Protein AF-A0A0F8DBU5-F1 (afdb_monomer_lite)

Secondary structure (DSSP, 8-state):
---EE--EEEE---S--S-GGG---EEEEEEEESSTT--SPPBPTTS-B-EEEEEEPPTT--S-EEEE---EETTSHHHHT--TT-EEEEEEEETTEEEEEEEEE-

pLDDT: mean 85.62, std 10.86, range [54.75, 96.69]

Organism: Ceratocystis fimbriata f. sp. platani (NCBI:txid88771)

Sequence (106 aa):
MIRVIKLFTKSHDRRSINDLKQGNWTWVELVILDNKDATSPKKSRKGKELVVTSHSNKANSKNYEWMQGETIDTRCNFPKSLEDGNVIAVRHFKGGQIEETISIGV

Structure (mmCIF, N/CA/C/O backbone):
data_AF-A0A0F8DBU5-F1
#
_entry.id   AF-A0A0F8DBU5-F1
#
loop_
_atom_site.group_PDB
_atom_site.id
_atom_site.type_symbol
_atom_site.label_atom_id
_atom_site.label_alt_id
_atom_site.label_comp_id
_atom_site.label_asym_id
_atom_site.label_entity_id
_atom_site.label_seq_id
_atom_site.pdbx_PDB_ins_code
_atom_site.Cartn_x
_atom_site.Cartn_y
_atom_site.Cartn_z
_atom_site.occupancy
_atom_site.B_iso_or_equiv
_atom_site.auth_seq_id
_atom_site.auth_comp_id
_atom_site.auth_asym_id
_atom_site.auth_atom_id
_atom_site.pdbx_PDB_model_num
ATOM 1 N N . MET A 1 1 ? -2.355 -7.335 17.814 1.00 75.19 1 MET A N 1
ATOM 2 C CA . MET A 1 1 ? -1.907 -5.980 17.408 1.00 75.19 1 MET A CA 1
ATOM 3 C C . MET A 1 1 ? -0.714 -6.084 16.468 1.00 75.19 1 MET A C 1
ATOM 5 O O . MET A 1 1 ? 0.353 -6.520 16.895 1.00 75.19 1 MET A O 1
ATOM 9 N N . ILE A 1 2 ? -0.896 -5.691 15.207 1.00 84.81 2 ILE A N 1
ATOM 10 C CA . ILE A 1 2 ? 0.177 -5.629 14.205 1.00 84.81 2 ILE A CA 1
ATOM 11 C C . ILE A 1 2 ? 1.106 -4.458 14.545 1.00 84.81 2 ILE A C 1
ATOM 13 O O . ILE A 1 2 ? 0.650 -3.351 14.821 1.00 84.81 2 ILE A O 1
ATOM 17 N N . ARG A 1 3 ? 2.420 -4.704 14.566 1.00 88.75 3 ARG A N 1
ATOM 18 C CA . ARG A 1 3 ? 3.425 -3.686 14.935 1.00 88.75 3 ARG A CA 1
ATOM 19 C C . ARG A 1 3 ? 4.196 -3.142 13.742 1.00 88.75 3 ARG A C 1
ATOM 21 O O . ARG A 1 3 ? 4.604 -1.984 13.754 1.00 88.75 3 ARG A O 1
ATOM 28 N N . VAL A 1 4 ? 4.423 -3.993 12.751 1.00 91.94 4 VAL A N 1
ATOM 29 C CA . VAL A 1 4 ? 5.268 -3.707 11.599 1.00 91.94 4 VAL A CA 1
ATOM 30 C C . VAL A 1 4 ? 4.647 -4.358 10.376 1.00 91.94 4 VAL A C 1
ATOM 32 O O . VAL A 1 4 ? 4.197 -5.501 10.451 1.00 91.94 4 VAL A O 1
ATOM 35 N N . ILE A 1 5 ? 4.639 -3.631 9.266 1.00 92.50 5 ILE A N 1
ATOM 36 C CA . ILE A 1 5 ? 4.220 -4.120 7.957 1.00 92.50 5 ILE A CA 1
ATOM 37 C C . ILE A 1 5 ? 5.338 -3.803 6.967 1.00 92.50 5 ILE A C 1
ATOM 39 O O . ILE A 1 5 ? 5.898 -2.707 6.975 1.00 92.50 5 ILE A O 1
ATOM 43 N N . LYS A 1 6 ? 5.663 -4.766 6.107 1.00 94.75 6 LYS A N 1
ATOM 44 C CA . LYS A 1 6 ? 6.582 -4.575 4.988 1.00 94.75 6 LYS A CA 1
ATOM 45 C C . LYS A 1 6 ? 6.040 -5.321 3.782 1.00 94.75 6 LYS A C 1
ATOM 47 O O . LYS A 1 6 ? 5.724 -6.504 3.877 1.00 94.75 6 LYS A O 1
ATOM 52 N N . LEU A 1 7 ? 5.922 -4.615 2.665 1.00 93.94 7 LEU A N 1
ATOM 53 C CA . LEU A 1 7 ? 5.411 -5.177 1.424 1.00 93.94 7 LEU A CA 1
ATOM 54 C C . LEU A 1 7 ? 6.572 -5.632 0.538 1.00 93.94 7 LEU A C 1
ATOM 56 O O . LEU A 1 7 ? 7.537 -4.895 0.341 1.00 93.94 7 LEU A O 1
ATOM 60 N N . PHE A 1 8 ? 6.442 -6.828 -0.023 1.00 93.94 8 PHE A N 1
ATOM 61 C CA . PHE A 1 8 ? 7.283 -7.331 -1.102 1.00 93.94 8 PHE A CA 1
ATOM 62 C C . PHE A 1 8 ? 6.373 -7.576 -2.295 1.00 93.94 8 PHE A C 1
ATOM 64 O O . PHE A 1 8 ? 5.340 -8.234 -2.167 1.00 93.94 8 PHE A O 1
ATOM 71 N N . THR A 1 9 ? 6.701 -7.010 -3.449 1.00 91.94 9 THR A N 1
ATOM 72 C CA . THR A 1 9 ? 5.839 -7.112 -4.630 1.00 91.94 9 THR A CA 1
ATOM 73 C C . THR A 1 9 ? 6.688 -7.174 -5.882 1.00 91.94 9 THR A C 1
ATOM 75 O O . THR A 1 9 ? 7.756 -6.568 -5.954 1.00 91.94 9 THR A O 1
ATOM 78 N N . LYS A 1 10 ? 6.211 -7.940 -6.865 1.00 91.25 10 LYS A N 1
ATOM 79 C CA . LYS A 1 10 ? 6.778 -7.959 -8.205 1.00 91.25 10 LYS A CA 1
ATOM 80 C C . LYS A 1 10 ? 5.973 -7.015 -9.091 1.00 91.25 10 LYS A C 1
ATOM 82 O O . LYS A 1 10 ? 4.830 -7.312 -9.426 1.00 91.25 10 LYS A O 1
ATOM 87 N N . SER A 1 11 ? 6.563 -5.894 -9.474 1.00 87.31 11 SER A N 1
ATOM 88 C CA . SER A 1 11 ? 5.917 -4.848 -10.273 1.00 87.31 11 SER A CA 1
ATOM 89 C C . SER A 1 11 ? 6.900 -4.285 -11.300 1.00 87.31 11 SER A C 1
ATOM 91 O O . SER A 1 11 ? 8.082 -4.626 -11.302 1.00 87.31 11 SER A O 1
ATOM 93 N N . HIS A 1 12 ? 6.414 -3.464 -12.227 1.00 82.62 12 HIS A N 1
ATOM 94 C CA . HIS A 1 12 ? 7.260 -2.774 -13.200 1.00 82.62 12 HIS A CA 1
ATOM 95 C C . HIS A 1 12 ? 6.711 -1.385 -13.496 1.00 82.62 12 HIS A C 1
ATOM 97 O O . HIS A 1 12 ? 5.547 -1.083 -13.213 1.00 82.62 12 HIS A O 1
ATOM 103 N N . ASP A 1 13 ? 7.558 -0.556 -14.093 1.00 75.06 13 ASP A N 1
ATOM 104 C CA . ASP A 1 13 ? 7.127 0.694 -14.691 1.00 75.06 13 ASP A CA 1
ATOM 105 C C . ASP A 1 13 ? 6.568 0.405 -16.094 1.00 75.06 13 ASP A C 1
ATOM 107 O O . ASP A 1 13 ? 7.254 -0.134 -16.965 1.00 75.06 13 ASP A O 1
ATOM 111 N N . ARG A 1 14 ? 5.292 0.737 -16.327 1.00 64.62 14 ARG A N 1
ATOM 112 C CA . ARG A 1 14 ? 4.660 0.572 -17.649 1.00 64.62 14 ARG A CA 1
ATOM 113 C C . ARG A 1 14 ? 5.050 1.678 -18.634 1.00 64.62 14 ARG A C 1
ATOM 115 O O . ARG A 1 14 ? 4.635 1.619 -19.791 1.00 64.62 14 ARG A O 1
ATOM 122 N N . ARG A 1 15 ? 5.809 2.699 -18.218 1.00 61.34 15 ARG A N 1
ATOM 123 C CA . ARG A 1 15 ? 6.149 3.840 -19.073 1.00 61.34 15 ARG A CA 1
ATOM 124 C C . ARG A 1 15 ? 7.585 3.749 -19.595 1.00 61.34 15 ARG A C 1
ATOM 126 O O . ARG A 1 15 ? 8.524 3.457 -18.868 1.00 61.34 15 ARG A O 1
ATOM 133 N N . SER A 1 16 ? 7.766 4.070 -20.878 1.00 54.75 16 SER A N 1
ATOM 134 C CA . SER A 1 16 ? 9.071 4.504 -21.387 1.00 54.75 16 SER A CA 1
ATOM 135 C C . SER A 1 16 ? 9.319 5.903 -20.832 1.00 54.75 16 SER A C 1
ATOM 137 O O . SER A 1 16 ? 8.705 6.869 -21.294 1.00 54.75 16 SER A O 1
ATOM 139 N N . ILE A 1 17 ? 10.137 6.020 -19.787 1.00 56.88 17 ILE A N 1
ATOM 140 C CA . ILE A 1 17 ? 10.592 7.326 -19.312 1.00 56.88 17 ILE A CA 1
ATOM 141 C C . ILE A 1 17 ? 11.564 7.856 -20.372 1.00 56.88 17 ILE A C 1
ATOM 143 O O . ILE A 1 17 ? 12.733 7.489 -20.394 1.00 56.88 17 ILE A O 1
ATOM 147 N N . ASN A 1 18 ? 11.070 8.704 -21.276 1.00 55.78 18 ASN A N 1
ATOM 148 C CA . ASN A 1 18 ? 11.914 9.356 -22.283 1.00 55.78 18 ASN A CA 1
ATOM 149 C C . ASN A 1 18 ? 12.779 10.478 -21.676 1.00 55.78 18 ASN A C 1
ATOM 151 O O . ASN A 1 18 ? 13.721 10.930 -22.318 1.00 55.78 18 ASN A O 1
ATOM 155 N N . ASP A 1 19 ? 12.478 10.916 -20.449 1.00 56.94 19 ASP A N 1
ATOM 156 C CA . ASP A 1 19 ? 13.247 11.927 -19.728 1.00 56.94 19 ASP A CA 1
ATOM 157 C C . ASP A 1 19 ? 13.321 11.592 -18.231 1.00 56.94 19 ASP A C 1
ATOM 159 O O . ASP A 1 19 ? 12.361 11.777 -17.480 1.00 56.94 19 ASP A O 1
ATOM 163 N N . LEU A 1 20 ? 14.480 11.092 -17.793 1.00 57.09 20 LEU A N 1
ATOM 164 C CA . LEU A 1 20 ? 14.754 10.754 -16.392 1.00 57.09 20 LEU A CA 1
ATOM 165 C C . LEU A 1 20 ? 14.617 11.964 -15.453 1.00 57.09 20 LEU A C 1
ATOM 167 O O . LEU A 1 20 ? 14.416 11.774 -14.254 1.00 57.09 20 LEU A O 1
ATOM 171 N N . LYS A 1 21 ? 14.667 13.200 -15.976 1.00 57.16 21 LYS A N 1
ATOM 172 C CA . LYS A 1 21 ? 14.458 14.417 -15.177 1.00 57.16 21 LYS A CA 1
ATOM 173 C C . LYS A 1 21 ? 13.018 14.581 -14.693 1.00 57.16 21 LYS A C 1
ATOM 175 O O . LYS A 1 21 ? 12.797 15.330 -13.749 1.00 57.16 21 LYS A O 1
ATOM 180 N N . GLN A 1 22 ? 12.050 13.876 -15.285 1.00 58.84 22 GLN A N 1
ATOM 181 C CA . GLN A 1 22 ? 10.656 13.916 -14.830 1.00 58.84 22 GLN A CA 1
ATOM 182 C C . GLN A 1 22 ? 10.410 13.045 -13.587 1.00 58.84 22 GLN A C 1
ATOM 184 O O . GLN A 1 22 ? 9.369 13.194 -12.955 1.00 58.84 22 GLN A O 1
ATOM 189 N N . GLY A 1 23 ? 11.362 12.197 -13.180 1.00 62.72 23 GLY A N 1
ATOM 190 C CA . GLY A 1 23 ? 11.227 11.327 -12.009 1.00 62.72 23 GLY A CA 1
ATOM 191 C C . GLY A 1 23 ? 10.359 10.089 -12.260 1.00 62.72 23 GLY A C 1
ATOM 192 O O . GLY A 1 23 ? 9.884 9.853 -13.370 1.00 62.72 23 GLY A O 1
ATOM 193 N N . ASN A 1 24 ? 10.166 9.269 -11.223 1.00 69.06 24 ASN A N 1
ATOM 194 C CA . ASN A 1 24 ? 9.327 8.075 -11.303 1.00 69.06 24 ASN A CA 1
ATOM 195 C C . ASN A 1 24 ? 7.879 8.395 -10.910 1.00 69.06 24 ASN A C 1
ATOM 197 O O . ASN A 1 24 ? 7.633 8.977 -9.860 1.00 69.06 24 ASN A O 1
ATOM 201 N N . TRP A 1 25 ? 6.930 8.023 -11.769 1.00 76.88 25 TRP A N 1
ATOM 202 C CA . TRP A 1 25 ? 5.504 8.352 -11.629 1.00 76.88 25 TRP A CA 1
ATOM 203 C C . TRP A 1 25 ? 4.659 7.125 -11.287 1.00 76.88 25 TRP A C 1
ATOM 205 O O . TRP A 1 25 ? 3.432 7.162 -11.410 1.00 76.88 25 TRP A O 1
ATOM 215 N N . THR A 1 26 ? 5.318 6.026 -10.914 1.00 85.94 26 THR A N 1
ATOM 216 C CA . THR A 1 26 ? 4.656 4.786 -10.531 1.00 85.94 26 THR A CA 1
ATOM 217 C C . THR A 1 26 ? 5.180 4.280 -9.194 1.00 85.94 26 THR A C 1
ATOM 219 O O . THR A 1 26 ? 6.387 4.143 -8.976 1.00 85.94 26 THR A O 1
ATOM 222 N N . TRP A 1 27 ? 4.261 3.992 -8.281 1.00 91.12 27 TRP A N 1
ATOM 223 C CA . TRP A 1 27 ? 4.580 3.518 -6.940 1.00 91.12 27 TRP A CA 1
ATOM 224 C C . TRP A 1 27 ? 3.490 2.589 -6.423 1.00 91.12 27 TRP A C 1
ATOM 226 O O . TRP A 1 27 ? 2.411 2.470 -7.005 1.00 91.12 27 TRP A O 1
ATOM 236 N N . VAL A 1 28 ? 3.806 1.886 -5.344 1.00 93.00 28 VAL A N 1
ATOM 237 C CA . VAL A 1 28 ? 2.886 0.976 -4.670 1.00 93.00 28 VAL A CA 1
ATOM 238 C C . VAL A 1 28 ? 2.566 1.545 -3.297 1.00 93.00 28 VAL A C 1
ATOM 240 O O . VAL A 1 28 ? 3.464 1.998 -2.585 1.00 93.00 28 VAL A O 1
ATOM 243 N N . GLU A 1 29 ? 1.296 1.519 -2.915 1.00 93.94 29 GLU A N 1
ATOM 244 C CA . GLU A 1 29 ? 0.813 2.005 -1.623 1.00 93.94 29 GLU A CA 1
ATOM 245 C C . GLU A 1 29 ? 0.118 0.903 -0.834 1.00 93.94 29 GLU A C 1
ATOM 247 O O . GLU A 1 29 ? -0.493 0.000 -1.406 1.00 93.94 29 GLU A O 1
ATOM 252 N N . LEU A 1 30 ? 0.183 1.015 0.491 1.00 95.00 30 LEU A N 1
ATOM 253 C CA . LEU A 1 30 ? -0.673 0.286 1.414 1.00 95.00 30 LEU A CA 1
ATOM 254 C C . LEU A 1 30 ? -1.790 1.201 1.900 1.00 95.00 30 LEU A C 1
ATOM 256 O O . LEU A 1 30 ? -1.563 2.371 2.209 1.00 95.00 30 LEU A O 1
ATOM 260 N N . VAL A 1 31 ? -2.989 0.643 2.002 1.00 95.69 31 VAL A N 1
ATOM 261 C CA . VAL A 1 31 ? -4.205 1.350 2.391 1.00 95.69 31 VAL A CA 1
ATOM 262 C C . VAL A 1 31 ? -4.977 0.528 3.405 1.00 95.69 31 VAL A C 1
ATOM 264 O O . VAL A 1 31 ? -5.109 -0.680 3.245 1.00 95.69 31 VAL A O 1
ATOM 267 N N . ILE A 1 32 ? -5.513 1.182 4.431 1.00 95.56 32 ILE A N 1
ATOM 268 C CA . ILE A 1 32 ? -6.493 0.562 5.325 1.00 95.56 32 ILE A CA 1
ATOM 269 C C . ILE A 1 32 ? -7.882 0.880 4.789 1.00 95.56 32 ILE A C 1
ATOM 271 O O . ILE A 1 32 ? -8.196 2.042 4.541 1.00 95.56 32 ILE A O 1
ATOM 275 N N . LEU A 1 33 ? -8.707 -0.144 4.622 1.00 96.69 33 LEU A N 1
ATOM 276 C CA . LEU A 1 33 ? -10.128 -0.035 4.315 1.00 96.69 33 LEU A CA 1
ATOM 277 C C . LEU A 1 33 ? -10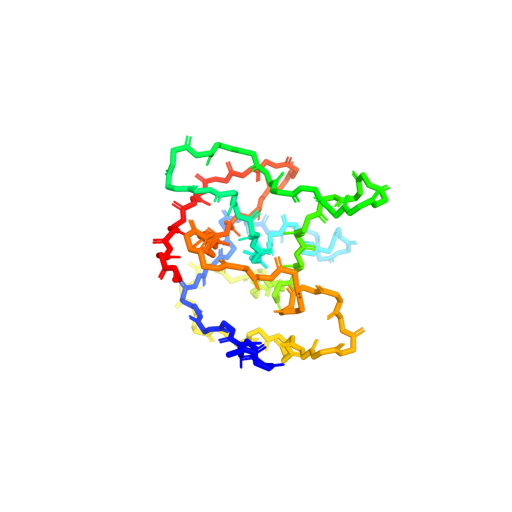.931 -0.442 5.553 1.00 96.69 33 LEU A C 1
ATOM 279 O O . LEU A 1 33 ? -10.488 -1.299 6.322 1.00 96.69 33 LEU A O 1
ATOM 283 N N . ASP A 1 34 ? -12.107 0.158 5.739 1.00 95.06 34 ASP A N 1
ATOM 284 C CA . ASP A 1 34 ? -12.959 -0.145 6.897 1.00 95.06 34 ASP A CA 1
ATOM 285 C C . ASP A 1 34 ? -13.401 -1.613 6.923 1.00 95.06 34 ASP A C 1
ATOM 287 O O . ASP A 1 34 ? -13.459 -2.217 7.990 1.00 95.06 34 ASP A O 1
ATOM 291 N N . ASN A 1 35 ? -13.678 -2.187 5.750 1.00 94.56 35 ASN A N 1
ATOM 292 C CA . ASN A 1 35 ? -14.060 -3.583 5.556 1.00 94.56 35 ASN A CA 1
ATOM 293 C C . ASN A 1 35 ? -13.820 -4.007 4.092 1.00 94.56 35 ASN A C 1
ATOM 295 O O . ASN A 1 35 ? -13.319 -3.228 3.279 1.00 94.56 35 ASN A O 1
ATOM 299 N N . LYS A 1 36 ? -14.187 -5.247 3.751 1.00 92.31 36 LYS A N 1
ATOM 300 C CA . LYS A 1 36 ? -14.017 -5.835 2.409 1.00 92.31 36 LYS A CA 1
ATOM 301 C C . LYS A 1 36 ? -14.814 -5.150 1.292 1.00 92.31 36 LYS A C 1
ATOM 303 O O . LYS A 1 36 ? -14.423 -5.267 0.137 1.00 92.31 36 LYS A O 1
ATOM 308 N N . ASP A 1 37 ? -15.904 -4.467 1.633 1.00 92.94 37 ASP A N 1
ATOM 309 C CA . ASP A 1 37 ? -16.813 -3.839 0.671 1.00 92.94 37 ASP A CA 1
ATOM 310 C C . ASP A 1 37 ? -16.462 -2.352 0.453 1.00 92.94 37 ASP A C 1
ATOM 312 O O . ASP A 1 37 ? -16.981 -1.703 -0.455 1.00 92.94 37 ASP A O 1
ATOM 316 N N . ALA A 1 38 ? -15.560 -1.795 1.268 1.00 93.88 38 ALA A N 1
ATOM 317 C CA . ALA A 1 38 ? -15.132 -0.408 1.169 1.00 93.88 38 ALA A CA 1
ATOM 318 C C . ALA A 1 38 ? -14.248 -0.167 -0.066 1.00 93.88 38 ALA A C 1
ATOM 320 O O . ALA A 1 38 ? -13.226 -0.818 -0.276 1.00 93.88 38 ALA A O 1
ATOM 321 N N . THR A 1 39 ? -14.600 0.848 -0.855 1.00 89.62 39 THR A N 1
ATOM 322 C CA . THR A 1 39 ? -13.862 1.251 -2.066 1.00 89.62 39 THR A CA 1
ATOM 323 C C . THR A 1 39 ? -12.920 2.434 -1.837 1.00 89.62 39 THR A C 1
ATOM 325 O O . THR A 1 39 ? -12.143 2.800 -2.719 1.00 89.62 39 THR A O 1
ATOM 328 N N . SER A 1 40 ? -12.973 3.057 -0.659 1.00 93.06 40 SER A N 1
ATOM 329 C CA . SER A 1 40 ? -12.199 4.254 -0.314 1.00 93.06 40 SER A CA 1
ATOM 330 C C . SER A 1 40 ? -11.383 4.033 0.961 1.00 93.06 40 SER A C 1
ATOM 332 O O . SER A 1 40 ? -11.789 3.237 1.807 1.00 93.06 40 SER A O 1
ATOM 334 N N . PRO A 1 41 ? -10.227 4.710 1.115 1.00 95.50 41 PRO A N 1
ATOM 335 C CA . PRO A 1 41 ? -9.419 4.592 2.324 1.00 95.50 41 PRO A CA 1
ATOM 336 C C . PRO A 1 41 ? -10.203 4.941 3.590 1.00 95.50 41 PRO A C 1
ATOM 338 O O . PRO A 1 41 ? -10.900 5.959 3.640 1.00 95.50 41 PRO A O 1
ATOM 341 N N . LYS A 1 42 ? -9.989 4.159 4.649 1.00 95.25 42 LYS A N 1
ATOM 342 C CA . LYS A 1 42 ? -10.368 4.524 6.013 1.00 95.25 42 LYS A CA 1
ATOM 343 C C . LYS A 1 42 ? -9.687 5.840 6.373 1.00 95.25 42 LYS A C 1
ATOM 345 O O . LYS A 1 42 ? -8.509 6.063 6.075 1.00 95.25 42 LYS A O 1
ATOM 350 N N . LYS A 1 43 ? -10.418 6.717 7.053 1.00 94.94 43 LYS A N 1
ATOM 351 C CA . LYS A 1 43 ? -9.884 7.986 7.554 1.00 94.94 43 LYS A CA 1
ATOM 352 C C . LYS A 1 43 ? -9.511 7.853 9.024 1.00 94.94 43 LYS A C 1
ATOM 354 O O . LYS A 1 43 ? -10.235 7.282 9.830 1.00 94.94 43 LYS A O 1
ATOM 359 N N . SER A 1 44 ? -8.374 8.428 9.388 1.00 90.75 44 SER A N 1
ATOM 360 C CA . SER A 1 44 ? -8.002 8.648 10.784 1.00 90.75 44 SER A CA 1
ATOM 361 C C . SER A 1 44 ? -8.991 9.594 11.473 1.00 90.75 44 SER A C 1
ATOM 363 O O . SER A 1 44 ? -9.706 10.355 10.820 1.00 90.75 44 SER A O 1
ATOM 365 N N . ARG A 1 45 ? -8.945 9.663 12.810 1.00 87.06 45 ARG A N 1
ATOM 366 C CA . ARG A 1 45 ? -9.750 10.615 13.606 1.00 87.06 45 ARG A CA 1
ATOM 367 C C . ARG A 1 45 ? -9.578 12.087 13.197 1.00 87.06 45 ARG A C 1
ATOM 369 O O . ARG A 1 45 ? -10.438 12.901 13.492 1.00 87.06 45 ARG A O 1
ATOM 376 N N . LYS A 1 46 ? -8.471 12.436 12.529 1.00 88.31 46 LYS A N 1
ATOM 377 C CA . LYS A 1 46 ? -8.197 13.790 12.008 1.00 88.31 46 LYS A CA 1
ATOM 378 C C . LYS A 1 46 ? -8.637 13.974 10.547 1.00 88.31 46 LYS A C 1
ATOM 380 O O . LYS A 1 46 ? -8.214 14.928 9.906 1.00 88.31 46 LYS A O 1
ATOM 385 N N . GLY A 1 47 ? -9.394 13.030 9.987 1.00 91.25 47 GLY A N 1
ATOM 386 C CA . GLY A 1 47 ? -9.887 13.063 8.608 1.00 91.25 47 GLY A CA 1
ATOM 387 C C . GLY A 1 47 ? -8.859 12.700 7.530 1.00 91.25 47 GLY A C 1
ATOM 388 O O . GLY A 1 47 ? -9.222 12.638 6.360 1.00 91.25 47 GLY A O 1
ATOM 389 N N . LYS A 1 48 ? -7.594 12.434 7.891 1.00 91.81 48 LYS A N 1
ATOM 390 C CA . LYS A 1 48 ? -6.558 12.013 6.931 1.00 91.81 48 LYS A CA 1
ATOM 391 C C . LYS A 1 48 ? -6.742 10.556 6.541 1.00 91.81 48 LYS A C 1
ATOM 393 O O . LYS A 1 48 ? -6.907 9.728 7.436 1.00 91.81 48 LYS A O 1
ATOM 398 N N . GLU A 1 49 ? -6.654 10.258 5.253 1.00 94.88 49 GLU A N 1
ATOM 399 C CA . GLU A 1 49 ? -6.688 8.891 4.735 1.00 94.88 49 GLU A CA 1
ATOM 400 C C . GLU A 1 49 ? -5.520 8.059 5.274 1.00 94.88 49 GLU A C 1
ATOM 402 O O . GLU A 1 49 ? -4.393 8.541 5.412 1.00 94.88 49 GLU A O 1
ATOM 407 N N . LEU A 1 50 ? -5.803 6.804 5.610 1.00 94.56 50 LEU A N 1
ATOM 408 C CA . LEU A 1 50 ? -4.818 5.840 6.083 1.00 94.56 50 LEU A CA 1
ATOM 409 C C . LEU A 1 50 ? -4.181 5.146 4.883 1.00 94.56 50 LEU A C 1
ATOM 411 O O . LEU A 1 50 ? -4.475 3.993 4.572 1.00 94.56 50 LEU A O 1
ATOM 415 N N . VAL A 1 51 ? -3.327 5.906 4.207 1.00 94.25 51 VAL A N 1
ATOM 416 C CA . VAL A 1 51 ? -2.574 5.516 3.017 1.00 94.25 51 VAL A CA 1
ATOM 417 C C . VAL A 1 51 ? -1.097 5.772 3.286 1.00 94.25 51 VAL A C 1
ATOM 419 O O . VAL A 1 51 ? -0.735 6.781 3.895 1.00 94.25 51 VAL A O 1
ATOM 422 N N . VAL A 1 52 ? -0.236 4.856 2.858 1.00 94.00 52 VAL A N 1
ATOM 423 C CA . VAL A 1 52 ? 1.215 5.018 2.950 1.00 94.00 52 VAL A CA 1
ATOM 424 C C . VAL A 1 52 ? 1.889 4.451 1.710 1.00 94.00 52 VAL A C 1
ATOM 426 O O . VAL A 1 52 ? 1.611 3.329 1.286 1.00 94.00 52 VAL A O 1
ATOM 429 N N . THR A 1 53 ? 2.801 5.224 1.130 1.00 93.38 53 THR A N 1
ATOM 430 C CA . THR A 1 53 ? 3.641 4.754 0.031 1.00 93.38 53 THR A CA 1
ATOM 431 C C . THR A 1 53 ? 4.601 3.686 0.542 1.00 93.38 53 THR A C 1
ATOM 433 O O . THR A 1 53 ? 5.334 3.904 1.500 1.00 93.38 53 THR A O 1
ATOM 436 N N . SER A 1 54 ? 4.590 2.518 -0.095 1.00 93.94 54 SER A N 1
ATOM 437 C CA . SER A 1 54 ? 5.487 1.414 0.231 1.00 93.94 54 SER A CA 1
ATOM 438 C C . SER A 1 54 ? 6.852 1.603 -0.423 1.00 93.94 54 SER A C 1
ATOM 440 O O . SER A 1 54 ? 7.876 1.545 0.251 1.00 93.94 54 SER A O 1
ATOM 442 N N . HIS A 1 55 ? 6.859 1.790 -1.741 1.00 92.81 55 HIS A N 1
ATOM 443 C CA . HIS A 1 55 ? 8.046 2.057 -2.546 1.00 92.81 55 HIS A CA 1
ATOM 444 C C . HIS A 1 55 ? 7.629 2.556 -3.930 1.00 92.81 55 HIS A C 1
ATOM 446 O O . HIS A 1 55 ? 6.530 2.272 -4.410 1.00 92.81 55 HIS A O 1
ATOM 452 N N . SER A 1 56 ? 8.533 3.272 -4.593 1.00 90.94 56 SER A N 1
ATOM 453 C CA . SER A 1 56 ? 8.427 3.515 -6.033 1.00 90.94 56 SER A CA 1
ATOM 454 C C . SER A 1 56 ? 8.839 2.265 -6.805 1.00 90.94 56 SER A C 1
ATOM 456 O O . SER A 1 56 ? 9.705 1.516 -6.347 1.00 90.94 56 SER A O 1
ATOM 458 N N . ASN A 1 57 ? 8.269 2.051 -7.994 1.00 87.75 57 ASN A N 1
ATOM 459 C CA . ASN A 1 57 ? 8.792 1.014 -8.885 1.00 87.75 57 ASN A CA 1
ATOM 460 C C . ASN A 1 57 ? 10.231 1.352 -9.296 1.00 87.75 57 ASN A C 1
ATOM 462 O O . ASN A 1 57 ? 10.754 2.433 -9.015 1.00 87.75 57 ASN A O 1
ATOM 466 N N . LYS A 1 58 ? 10.900 0.446 -9.998 1.00 85.25 58 LYS A N 1
ATOM 467 C CA . LYS A 1 58 ? 12.175 0.794 -10.615 1.00 85.25 58 LYS A CA 1
ATOM 468 C C . LYS A 1 58 ? 11.928 1.632 -11.866 1.00 85.25 58 LYS A C 1
ATOM 470 O O . LYS A 1 58 ? 11.265 1.179 -12.795 1.00 85.25 58 LYS A O 1
ATOM 475 N N . ALA A 1 59 ? 12.467 2.846 -11.878 1.00 80.62 59 ALA A N 1
ATOM 476 C CA . ALA A 1 59 ? 12.353 3.743 -13.019 1.00 80.62 59 ALA A CA 1
ATOM 477 C C . ALA A 1 59 ? 13.018 3.136 -14.264 1.00 80.62 59 ALA A C 1
ATOM 479 O O . ALA A 1 59 ? 14.079 2.515 -14.164 1.00 80.62 59 ALA A O 1
ATOM 480 N N . ASN A 1 60 ? 12.413 3.360 -15.434 1.00 75.44 60 ASN A N 1
ATOM 481 C CA . ASN A 1 60 ? 12.964 2.965 -16.735 1.00 75.44 60 ASN A CA 1
ATOM 482 C C . ASN A 1 60 ? 13.239 1.451 -16.874 1.00 75.44 60 ASN A C 1
ATOM 484 O O . ASN A 1 60 ? 14.118 1.033 -17.629 1.00 75.44 60 ASN A O 1
ATOM 488 N N . SER A 1 61 ? 12.493 0.615 -16.146 1.00 77.50 61 SER A N 1
ATOM 489 C CA . SER A 1 61 ? 12.516 -0.838 -16.316 1.00 77.50 61 SER A CA 1
ATOM 490 C C . SER A 1 61 ? 11.163 -1.323 -16.813 1.00 77.50 61 SER A C 1
ATOM 492 O O . SER A 1 61 ? 10.145 -1.145 -16.149 1.00 77.50 61 SER A O 1
ATOM 494 N N . LYS A 1 62 ? 11.171 -1.986 -17.973 1.00 78.44 62 LYS A N 1
ATOM 495 C CA . LYS A 1 62 ? 9.998 -2.693 -18.514 1.00 78.44 62 LYS A CA 1
ATOM 496 C C . LYS A 1 62 ? 9.824 -4.084 -17.900 1.00 78.44 62 LYS A C 1
ATOM 498 O O . LYS A 1 62 ? 8.844 -4.765 -18.187 1.00 78.44 62 LYS A O 1
ATOM 503 N N . ASN A 1 63 ? 10.788 -4.523 -17.094 1.00 84.38 63 ASN A N 1
ATOM 504 C CA . ASN A 1 63 ? 10.782 -5.848 -16.506 1.00 84.38 63 ASN A CA 1
ATOM 505 C C . ASN A 1 63 ? 10.045 -5.822 -15.174 1.00 84.38 63 ASN A C 1
ATOM 507 O O . ASN A 1 63 ? 10.232 -4.920 -14.361 1.00 84.38 63 ASN A O 1
ATOM 511 N N . TYR A 1 64 ? 9.250 -6.861 -14.935 1.00 87.00 64 TYR A N 1
ATOM 512 C CA . TYR A 1 64 ? 8.710 -7.141 -13.613 1.00 87.00 64 TYR A CA 1
ATOM 513 C C . TYR A 1 64 ? 9.846 -7.530 -12.670 1.00 87.00 64 TYR A C 1
ATOM 515 O O . TYR A 1 64 ? 10.450 -8.594 -12.823 1.00 87.00 64 TYR A O 1
ATOM 523 N N . GLU A 1 65 ? 10.097 -6.688 -11.677 1.00 88.44 65 GLU A N 1
ATOM 524 C CA . GLU A 1 65 ? 11.166 -6.853 -10.700 1.00 88.44 65 GLU A CA 1
ATOM 525 C C . GLU A 1 65 ? 10.585 -6.964 -9.292 1.00 88.44 65 GLU A C 1
ATOM 527 O O . GLU A 1 65 ? 9.583 -6.332 -8.961 1.00 88.44 65 GLU A O 1
ATOM 532 N N . TRP A 1 66 ? 11.210 -7.804 -8.466 1.00 92.75 66 TRP A N 1
ATOM 533 C CA . TRP A 1 66 ? 10.881 -7.875 -7.050 1.00 92.75 66 TRP A CA 1
ATOM 534 C C . TRP A 1 66 ? 11.458 -6.663 -6.340 1.00 92.75 66 TRP A C 1
ATOM 536 O O . TRP A 1 66 ? 12.669 -6.449 -6.338 1.00 92.75 66 TRP A O 1
ATOM 546 N N . MET A 1 67 ? 10.575 -5.904 -5.710 1.00 92.19 67 MET A N 1
ATOM 547 C CA . MET A 1 67 ? 10.920 -4.737 -4.923 1.00 92.19 67 MET A CA 1
ATOM 548 C C . MET A 1 67 ? 10.436 -4.939 -3.491 1.00 92.19 67 MET A C 1
ATOM 550 O O . MET A 1 67 ? 9.441 -5.621 -3.224 1.00 92.19 67 MET A O 1
ATOM 554 N N . GLN A 1 68 ? 11.178 -4.346 -2.563 1.00 93.25 68 GLN A N 1
ATOM 555 C CA . GLN A 1 68 ? 10.822 -4.317 -1.154 1.00 93.25 68 GLN A CA 1
ATOM 556 C C . GLN A 1 68 ? 10.462 -2.891 -0.752 1.00 93.25 68 GLN A C 1
ATOM 558 O O . GLN A 1 68 ? 11.196 -1.948 -1.047 1.00 93.25 68 GLN A O 1
ATOM 563 N N . GLY A 1 69 ? 9.335 -2.761 -0.064 1.00 91.06 69 GLY A N 1
ATOM 564 C CA . GLY A 1 69 ? 8.899 -1.518 0.543 1.00 91.06 69 GLY A CA 1
ATOM 565 C C . GLY A 1 69 ? 9.732 -1.112 1.745 1.00 91.06 69 GLY A C 1
ATOM 566 O O . GLY A 1 69 ? 10.465 -1.920 2.322 1.00 91.06 69 GLY A O 1
ATOM 567 N N . GLU A 1 70 ? 9.545 0.127 2.176 1.00 91.00 70 GLU A N 1
ATOM 568 C CA . GLU A 1 70 ? 9.999 0.556 3.491 1.00 91.00 70 GLU A CA 1
ATOM 569 C C . GLU A 1 70 ? 9.285 -0.215 4.610 1.00 91.00 70 GLU A C 1
ATOM 571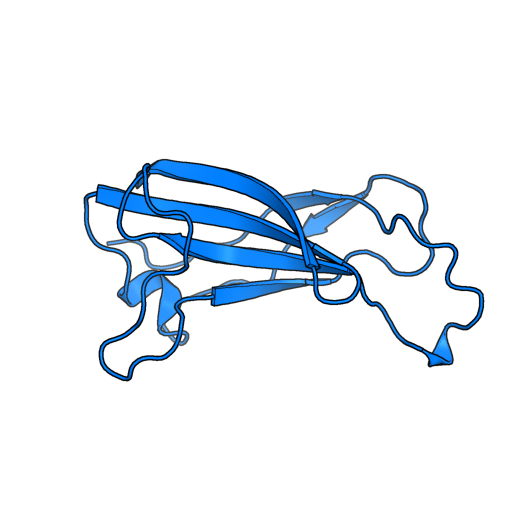 O O . GLU A 1 70 ? 8.170 -0.729 4.460 1.00 91.00 70 GLU A O 1
ATOM 576 N N . THR A 1 71 ? 9.956 -0.309 5.756 1.00 93.19 71 THR A N 1
ATOM 577 C CA . THR A 1 71 ? 9.376 -0.888 6.966 1.00 93.19 71 THR A CA 1
ATOM 578 C C . THR A 1 71 ? 8.422 0.125 7.591 1.00 93.19 71 THR A C 1
ATOM 580 O O . THR A 1 71 ? 8.859 1.127 8.154 1.00 93.19 71 THR A O 1
ATOM 583 N N . ILE A 1 72 ? 7.122 -0.156 7.537 1.00 91.50 72 ILE A N 1
ATOM 584 C CA . ILE A 1 72 ? 6.090 0.688 8.137 1.00 91.50 72 ILE A CA 1
ATOM 585 C C . ILE A 1 72 ? 5.842 0.185 9.550 1.00 91.50 72 ILE A C 1
ATOM 587 O O . ILE A 1 72 ? 5.231 -0.864 9.764 1.00 91.50 72 ILE A O 1
ATOM 591 N N . ASP A 1 73 ? 6.344 0.932 10.524 1.00 90.25 73 ASP A N 1
ATOM 592 C CA . ASP A 1 73 ? 6.211 0.602 11.935 1.00 90.25 73 ASP A CA 1
ATOM 593 C C . ASP A 1 73 ? 5.285 1.579 12.674 1.00 90.25 73 ASP A C 1
ATOM 595 O O . ASP A 1 73 ? 4.708 2.508 12.110 1.00 90.25 73 ASP A O 1
ATOM 599 N N . THR A 1 74 ? 5.135 1.347 13.974 1.00 82.88 74 THR A N 1
ATOM 600 C CA . THR A 1 74 ? 4.304 2.146 14.885 1.00 82.88 74 THR A CA 1
ATOM 601 C C . THR A 1 74 ? 4.650 3.640 14.989 1.00 82.88 74 THR A C 1
ATOM 603 O O . THR A 1 74 ? 3.871 4.389 15.590 1.00 82.88 74 THR A O 1
ATOM 606 N N . ARG A 1 75 ? 5.790 4.101 14.457 1.00 81.56 75 ARG A N 1
ATOM 607 C CA . ARG A 1 75 ? 6.112 5.534 14.331 1.00 81.56 75 ARG A CA 1
ATOM 608 C C . ARG A 1 75 ? 5.212 6.202 13.295 1.00 81.56 75 ARG A C 1
ATOM 610 O O . ARG A 1 75 ? 4.844 7.361 13.464 1.00 81.56 75 ARG A O 1
ATOM 617 N N . CYS A 1 76 ? 4.783 5.449 12.286 1.00 76.56 76 CYS A N 1
ATOM 618 C CA . CYS A 1 76 ? 3.703 5.825 11.391 1.00 76.56 76 CYS A CA 1
ATOM 619 C C . CYS A 1 76 ? 2.363 5.408 12.020 1.00 76.56 76 CYS A C 1
ATOM 621 O O . CYS A 1 76 ? 2.223 4.324 12.584 1.00 76.56 76 CYS A O 1
ATOM 623 N N . ASN A 1 77 ? 1.331 6.247 11.909 1.00 83.88 77 ASN A N 1
ATOM 624 C CA . ASN A 1 77 ? 0.007 5.930 12.468 1.00 83.88 77 ASN A CA 1
ATOM 625 C C . ASN A 1 77 ? -0.699 4.762 11.757 1.00 83.88 77 ASN A C 1
ATOM 627 O O . ASN A 1 77 ? -1.770 4.353 12.194 1.00 83.88 77 ASN A O 1
ATOM 631 N N . PHE A 1 78 ? -0.115 4.222 10.687 1.00 90.56 78 PHE A N 1
ATOM 632 C CA . PHE A 1 78 ? -0.730 3.201 9.851 1.00 90.56 78 PHE A CA 1
ATOM 633 C C . PHE A 1 78 ? -0.978 1.885 10.617 1.00 90.56 78 PHE A C 1
ATOM 635 O O . PHE A 1 78 ? -2.147 1.565 10.820 1.00 90.56 78 PHE A O 1
ATOM 642 N N . PRO A 1 79 ? 0.023 1.170 11.185 1.00 90.56 79 PRO A N 1
ATOM 643 C CA . PRO A 1 79 ? -0.250 -0.103 11.868 1.00 90.56 79 PRO A CA 1
ATOM 644 C C . PRO A 1 79 ? -1.111 0.056 13.127 1.00 90.56 79 PRO A C 1
ATOM 646 O O . PRO A 1 79 ? -1.856 -0.846 13.487 1.00 90.56 79 PRO A O 1
ATOM 649 N N . LYS A 1 80 ? -1.039 1.223 13.785 1.00 90.81 80 LYS A N 1
ATOM 650 C CA . LYS A 1 80 ? -1.840 1.554 14.976 1.00 90.81 80 LYS A CA 1
ATOM 651 C C . LYS A 1 80 ? -3.323 1.770 14.681 1.00 90.81 80 LYS A C 1
ATOM 653 O O . LYS A 1 80 ? -4.113 1.781 15.616 1.00 90.81 80 LYS A O 1
ATOM 658 N N . SER A 1 81 ? -3.675 2.020 13.423 1.00 91.75 81 SER A N 1
ATOM 659 C CA . SER A 1 81 ? -5.050 2.329 13.017 1.00 91.75 81 SER A CA 1
ATOM 660 C C . SER A 1 81 ? -5.809 1.103 12.501 1.00 91.75 81 SER A C 1
ATOM 662 O O . SER A 1 81 ? -6.983 1.229 12.145 1.00 91.75 81 SER A O 1
ATOM 664 N N . LEU A 1 82 ? -5.133 -0.052 12.437 1.00 92.31 82 LEU A N 1
ATOM 665 C CA . LEU A 1 82 ? -5.738 -1.338 12.116 1.00 92.31 82 LEU A CA 1
ATOM 666 C C . LEU A 1 82 ? -6.542 -1.854 13.304 1.00 92.31 82 LEU A C 1
ATOM 668 O O . LEU A 1 82 ? -6.032 -1.962 14.420 1.00 92.31 82 LEU A O 1
ATOM 672 N N . GLU A 1 83 ? -7.784 -2.201 13.015 1.00 91.75 83 GLU A N 1
ATOM 673 C CA . GLU A 1 83 ? -8.751 -2.798 13.926 1.00 91.75 83 GLU A CA 1
ATOM 674 C C . GLU A 1 83 ? -9.307 -4.070 13.273 1.00 91.75 83 GLU A C 1
ATOM 676 O O . GLU A 1 83 ? -9.245 -4.219 12.048 1.00 91.75 83 GLU A O 1
ATOM 681 N N . ASP A 1 84 ? -9.837 -4.986 14.080 1.00 91.69 84 ASP A N 1
ATOM 682 C CA . ASP A 1 84 ? -10.415 -6.239 13.588 1.00 91.69 84 ASP A CA 1
ATOM 683 C C . ASP A 1 84 ? -11.530 -5.959 12.565 1.00 91.69 84 ASP A C 1
ATOM 685 O O . ASP A 1 84 ? -12.365 -5.069 12.755 1.00 91.69 84 ASP A O 1
ATOM 689 N N . GLY A 1 85 ? -11.532 -6.708 11.458 1.00 92.88 85 GLY A N 1
ATOM 690 C CA . GLY A 1 85 ? -12.474 -6.515 10.353 1.00 92.88 85 GLY A CA 1
ATOM 691 C C . GLY A 1 85 ? -12.041 -5.468 9.322 1.00 92.88 85 GLY A C 1
ATOM 692 O O . GLY A 1 85 ? -12.666 -5.376 8.261 1.00 92.88 85 GLY A O 1
ATOM 693 N N . ASN A 1 86 ? -10.963 -4.717 9.578 1.00 95.19 86 ASN A N 1
ATOM 694 C CA . ASN A 1 86 ? -10.341 -3.893 8.547 1.00 95.19 86 ASN A CA 1
ATOM 695 C C . ASN A 1 86 ? -9.655 -4.756 7.483 1.00 95.19 86 ASN A C 1
ATOM 697 O O . ASN A 1 86 ? -9.339 -5.930 7.665 1.00 95.19 86 ASN A O 1
ATOM 701 N N . VAL A 1 87 ? -9.393 -4.129 6.344 1.00 95.38 87 VAL A N 1
ATOM 702 C CA . VAL A 1 87 ? -8.708 -4.757 5.218 1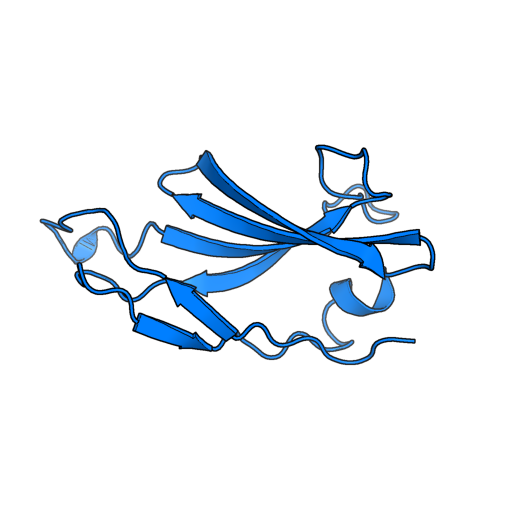.00 95.38 87 VAL A CA 1
ATOM 703 C C . VAL A 1 87 ? -7.469 -3.944 4.880 1.00 95.38 87 VAL A C 1
ATOM 705 O O . VAL A 1 87 ? -7.529 -2.717 4.788 1.00 95.38 87 VAL A O 1
ATOM 708 N N . ILE A 1 88 ? -6.345 -4.625 4.665 1.00 94.56 88 ILE A N 1
ATOM 709 C CA . ILE A 1 88 ? -5.153 -4.014 4.077 1.00 94.56 88 ILE A CA 1
ATOM 710 C C . ILE A 1 88 ? -5.247 -4.194 2.567 1.00 94.56 88 ILE A C 1
ATOM 712 O O . ILE A 1 88 ? -5.250 -5.314 2.063 1.00 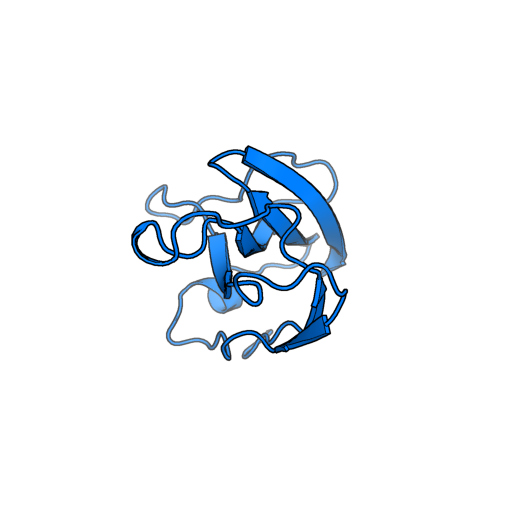94.56 88 ILE A O 1
ATOM 716 N N . ALA A 1 89 ? -5.302 -3.087 1.841 1.00 95.00 89 ALA A N 1
ATOM 717 C CA . ALA A 1 89 ? -5.252 -3.064 0.392 1.00 95.00 89 ALA A CA 1
ATOM 718 C C . ALA A 1 89 ? -3.888 -2.576 -0.103 1.00 95.00 89 ALA A C 1
ATOM 720 O O . ALA A 1 89 ? -3.316 -1.628 0.429 1.00 95.00 89 ALA A O 1
ATOM 721 N N . VAL A 1 90 ? -3.383 -3.218 -1.147 1.00 94.56 90 VAL A N 1
ATOM 722 C 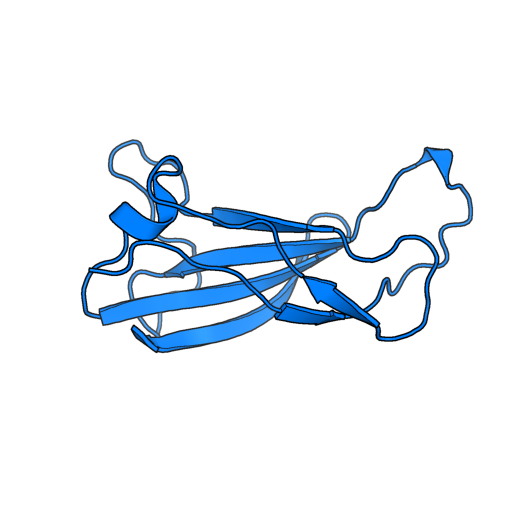CA . VAL A 1 90 ? -2.212 -2.821 -1.922 1.00 94.56 90 VAL A CA 1
ATOM 723 C C . VAL A 1 90 ? -2.714 -2.152 -3.191 1.00 94.56 90 VAL A C 1
ATOM 725 O O . VAL A 1 90 ? -3.505 -2.754 -3.917 1.00 94.56 90 VAL A O 1
ATOM 728 N N . ARG A 1 91 ? -2.265 -0.928 -3.471 1.00 93.00 91 ARG A N 1
ATOM 729 C CA . ARG A 1 91 ? -2.630 -0.187 -4.685 1.00 93.00 91 ARG A CA 1
ATOM 730 C C . ARG A 1 91 ? -1.410 0.088 -5.539 1.00 93.00 91 ARG A C 1
ATOM 732 O O . ARG A 1 91 ? -0.395 0.548 -5.022 1.00 93.00 91 ARG A O 1
ATOM 739 N N . HIS A 1 92 ? -1.527 -0.135 -6.843 1.00 89.94 92 HIS A N 1
ATOM 740 C CA . HIS A 1 92 ? -0.539 0.331 -7.814 1.00 89.94 92 HIS A CA 1
ATOM 741 C C . HIS A 1 92 ? -0.991 1.675 -8.378 1.00 89.94 92 HIS A C 1
ATOM 743 O O . HIS A 1 92 ? -2.039 1.767 -9.019 1.00 89.94 92 HIS A O 1
ATOM 749 N N . PHE A 1 93 ? -0.214 2.717 -8.101 1.00 85.88 93 PHE A N 1
ATOM 750 C CA . PHE A 1 93 ? -0.460 4.068 -8.584 1.00 85.88 93 PHE A CA 1
ATOM 751 C C . PHE A 1 93 ? 0.381 4.375 -9.814 1.00 85.88 93 PHE A C 1
ATOM 753 O O . PHE A 1 93 ? 1.559 4.012 -9.899 1.00 85.88 93 PHE A O 1
ATOM 760 N N . LYS A 1 94 ? -0.226 5.105 -10.748 1.00 80.38 94 LYS A N 1
ATOM 761 C CA . LYS A 1 94 ? 0.398 5.554 -11.987 1.00 80.38 94 LYS A CA 1
ATOM 762 C C . LYS A 1 94 ? -0.222 6.864 -12.445 1.00 80.38 94 LYS A C 1
ATOM 764 O O . LYS A 1 94 ? -1.425 6.943 -12.660 1.00 80.38 94 LYS A O 1
ATOM 769 N N . GLY A 1 95 ? 0.604 7.895 -12.624 1.00 72.44 95 GLY A N 1
ATOM 770 C CA . GLY A 1 95 ? 0.166 9.157 -13.237 1.00 72.44 95 GLY A CA 1
ATOM 771 C C . GLY A 1 95 ? -1.033 9.822 -12.548 1.00 72.44 95 GLY A C 1
ATOM 772 O O . GLY A 1 95 ? -1.836 10.462 -13.217 1.00 72.44 95 GLY A O 1
ATOM 773 N N . GLY A 1 96 ? -1.169 9.642 -11.230 1.00 76.19 96 GLY A N 1
ATOM 774 C CA . GLY A 1 96 ? -2.290 10.164 -10.441 1.00 76.19 96 GLY A CA 1
ATOM 775 C C . GLY A 1 96 ? -3.535 9.270 -10.398 1.00 76.19 96 GLY A C 1
ATOM 776 O O . GLY A 1 96 ? -4.534 9.672 -9.809 1.00 76.19 96 GLY A O 1
ATOM 777 N N . GLN A 1 97 ? -3.494 8.070 -10.982 1.00 79.44 97 GLN A N 1
ATOM 778 C CA . GLN A 1 97 ? -4.598 7.107 -10.974 1.00 79.44 97 GLN A CA 1
ATOM 779 C C . GLN A 1 97 ? -4.193 5.786 -10.312 1.00 79.44 97 GLN A C 1
ATOM 781 O O . GLN A 1 97 ? -3.021 5.408 -10.314 1.00 79.44 97 GLN A O 1
ATOM 786 N N . ILE A 1 98 ? -5.180 5.089 -9.745 1.00 83.81 98 ILE A N 1
ATOM 787 C CA . ILE A 1 98 ? -5.040 3.719 -9.238 1.00 83.81 98 ILE A CA 1
ATOM 788 C C . ILE A 1 98 ? -5.321 2.776 -10.406 1.00 83.81 98 ILE A C 1
ATOM 790 O O . ILE A 1 98 ? -6.413 2.820 -10.966 1.00 83.81 98 ILE A O 1
ATOM 794 N N . GLU A 1 99 ? -4.362 1.929 -10.763 1.00 81.31 99 GLU A N 1
ATOM 795 C CA . GLU A 1 99 ? -4.543 0.952 -11.847 1.00 81.31 99 GLU A CA 1
ATOM 796 C C . GLU A 1 99 ? -5.067 -0.380 -11.313 1.00 81.31 99 GLU A C 1
ATOM 798 O O . GLU A 1 99 ? -5.939 -0.997 -11.916 1.00 81.31 99 GLU A O 1
ATOM 803 N N . GLU A 1 100 ? -4.546 -0.818 -10.168 1.00 82.81 100 GLU A N 1
ATOM 804 C CA . GLU A 1 100 ? -4.867 -2.119 -9.585 1.00 82.81 100 GLU A CA 1
ATOM 805 C C . GLU A 1 100 ? -4.972 -2.009 -8.062 1.00 82.81 100 GLU A C 1
ATOM 807 O O . GLU A 1 100 ? -4.271 -1.216 -7.425 1.00 82.81 100 GLU A O 1
ATOM 812 N N . THR A 1 101 ? -5.867 -2.806 -7.473 1.00 84.56 101 THR A N 1
ATOM 813 C CA . THR A 1 101 ? -6.017 -2.951 -6.021 1.00 84.56 101 THR A CA 1
ATOM 814 C C . THR A 1 101 ? -6.144 -4.426 -5.657 1.00 84.56 101 THR A C 1
ATOM 816 O O . THR A 1 101 ? -6.991 -5.125 -6.205 1.00 84.56 101 THR A O 1
ATOM 819 N N . ILE A 1 102 ? -5.325 -4.887 -4.711 1.00 86.56 102 ILE A N 1
ATOM 820 C CA . ILE A 1 102 ? -5.386 -6.237 -4.134 1.00 86.56 102 ILE A CA 1
ATOM 821 C C . ILE A 1 102 ? -5.620 -6.091 -2.636 1.00 86.56 102 ILE A C 1
ATOM 823 O O . ILE A 1 102 ? -4.917 -5.325 -1.987 1.00 86.56 102 ILE A O 1
ATOM 827 N N . SER A 1 103 ? -6.582 -6.811 -2.07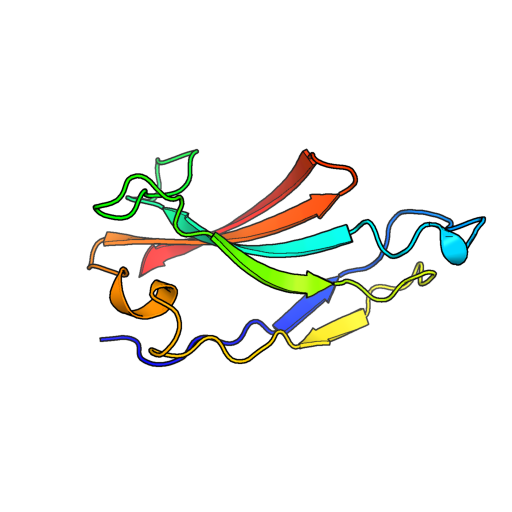0 1.00 84.00 103 SER A N 1
ATOM 828 C CA . SER A 1 103 ? -6.955 -6.701 -0.659 1.00 84.00 103 SER A CA 1
ATOM 829 C C . SER A 1 103 ? -6.721 -7.994 0.119 1.00 84.00 103 SER A C 1
ATOM 831 O O . SER A 1 103 ? -6.920 -9.095 -0.390 1.00 84.00 103 SER A O 1
ATOM 833 N N . ILE A 1 104 ? -6.304 -7.844 1.377 1.00 81.25 104 ILE A N 1
ATOM 834 C CA . ILE A 1 104 ? -6.104 -8.923 2.346 1.00 81.25 104 ILE A CA 1
ATOM 835 C C . ILE A 1 104 ? -6.858 -8.543 3.626 1.00 81.25 104 ILE A C 1
ATOM 837 O O . ILE A 1 104 ? -6.645 -7.461 4.178 1.00 81.25 104 ILE A O 1
ATOM 841 N N . GLY A 1 105 ? -7.762 -9.416 4.077 1.00 74.69 105 GLY A N 1
ATOM 842 C CA . GLY A 1 105 ? -8.484 -9.235 5.341 1.00 74.69 105 GLY A CA 1
ATOM 843 C C . GLY A 1 105 ? -7.572 -9.413 6.552 1.00 74.69 105 GLY A C 1
ATOM 844 O O . GLY A 1 105 ? -6.678 -10.261 6.518 1.00 74.69 105 GLY A O 1
ATOM 845 N N . VAL A 1 106 ? -7.797 -8.598 7.587 1.00 69.06 106 VAL A N 1
ATOM 846 C CA . VAL A 1 106 ? -7.076 -8.629 8.869 1.00 69.06 106 VAL A CA 1
ATOM 847 C C . VAL A 1 106 ? -7.981 -9.141 9.979 1.00 69.06 106 VAL A C 1
ATOM 849 O O . VAL A 1 106 ? -9.159 -8.714 10.030 1.00 69.06 106 VAL A O 1
#

Radius of gyration: 14.5 Å; chains: 1; bounding box: 32×24×40 Å

Foldseek 3Di:
DDFKDKDKFFDADPDQCPDCVVPFFKFKKKAKAQAPVGPAGDADPVRHGLMDTFTTHDPRDPGGDIDMGDIDGVVDCNVVPDDARIKIKMFMGGPRDTPDIDIDHD